Protein AF-B1C7K6-F1 (afdb_monomer)

Mean predicted aligned error: 10.26 Å

Radius of gyration: 18.02 Å; Cα contacts (8 Å, |Δi|>4): 18; chains: 1; bounding box: 31×22×58 Å

Sequence (62 aa):
MFIIDRKKIGRPTNNPRSEKIGFRMSKKEIEDIQKCADAMNTKRVNAVIEGISLLKEKLKIK

Nearest PDB structures (foldseek):
  2ba3-assembly1_B  TM=6.738E-01  e=1.066E+00  Plasmid R64
  8uk9-assembly1_A  TM=5.944E-01  e=2.697E+00  Tequatrovirus T4
  7vp3-assembly2_G  TM=5.814E-01  e=4.141E+00  Arabidopsis thaliana

Organism: NCBI:txid445971

pLDDT: mean 80.58, std 15.92, range [36.0, 96.0]

Structure (mmCIF, N/CA/C/O backbone):
data_AF-B1C7K6-F1
#
_entry.id   AF-B1C7K6-F1
#
loop_
_atom_site.group_PDB
_atom_site.id
_atom_site.type_symbol
_atom_site.label_atom_id
_atom_site.label_alt_id
_atom_site.label_comp_id
_atom_site.label_asym_id
_atom_site.label_entity_id
_atom_site.label_seq_id
_atom_site.pdbx_PDB_ins_code
_atom_site.Cartn_x
_atom_site.Cartn_y
_atom_site.Cartn_z
_atom_site.occupancy
_atom_site.B_iso_or_equiv
_atom_site.auth_seq_id
_atom_site.auth_comp_id
_atom_site.auth_asym_id
_atom_site.auth_atom_id
_atom_site.pdbx_PDB_model_num
ATOM 1 N N . MET A 1 1 ? -10.484 4.303 -51.497 1.00 36.00 1 MET A N 1
ATOM 2 C CA . MET A 1 1 ? -9.323 4.660 -50.654 1.00 36.00 1 MET A CA 1
ATOM 3 C C . MET A 1 1 ? -9.766 4.538 -49.200 1.00 36.00 1 MET A C 1
ATOM 5 O O . MET A 1 1 ? -10.439 5.432 -48.711 1.00 36.00 1 MET A O 1
ATOM 9 N N . PHE A 1 2 ? -9.525 3.400 -48.545 1.00 40.94 2 PHE A N 1
ATOM 10 C CA . PHE A 1 2 ? -9.892 3.229 -47.134 1.00 40.94 2 PHE A CA 1
ATOM 11 C C . PHE A 1 2 ? -8.740 3.729 -46.264 1.00 40.94 2 PHE A C 1
ATOM 13 O O . PHE A 1 2 ? -7.633 3.198 -46.333 1.00 40.94 2 PHE A O 1
ATOM 20 N N . ILE A 1 3 ? -8.993 4.776 -45.479 1.00 49.66 3 ILE A N 1
ATOM 21 C CA . ILE A 1 3 ? -8.051 5.273 -44.476 1.00 49.66 3 ILE A CA 1
ATOM 22 C C . ILE A 1 3 ? -8.115 4.296 -43.300 1.00 49.66 3 ILE A C 1
ATOM 24 O O . ILE A 1 3 ? -9.074 4.290 -42.533 1.00 49.66 3 ILE A O 1
ATOM 28 N N . ILE A 1 4 ? -7.120 3.416 -43.203 1.00 55.09 4 ILE A N 1
ATOM 29 C CA . ILE A 1 4 ? -6.968 2.505 -42.068 1.00 55.09 4 ILE A CA 1
ATOM 30 C C . ILE A 1 4 ? -6.289 3.304 -40.955 1.00 55.09 4 ILE A C 1
ATOM 32 O O . ILE A 1 4 ? -5.063 3.427 -40.930 1.00 55.09 4 ILE A O 1
ATOM 36 N N . ASP A 1 5 ? -7.089 3.876 -40.055 1.00 56.16 5 ASP A N 1
ATOM 37 C CA . ASP A 1 5 ? -6.597 4.477 -38.818 1.00 56.16 5 ASP A CA 1
ATOM 38 C C . ASP A 1 5 ? -5.935 3.369 -37.982 1.00 56.16 5 ASP A C 1
ATOM 40 O O . ASP A 1 5 ? -6.596 2.472 -37.451 1.00 56.16 5 ASP A O 1
ATOM 44 N N . ARG A 1 6 ? -4.597 3.339 -37.961 1.00 51.50 6 ARG A N 1
ATOM 45 C CA . ARG A 1 6 ? -3.824 2.310 -37.253 1.00 51.50 6 ARG A CA 1
ATOM 46 C C . ARG A 1 6 ? -3.897 2.549 -35.744 1.00 51.50 6 ARG A C 1
ATOM 48 O O . ARG A 1 6 ? -2.913 2.947 -35.120 1.00 51.50 6 ARG A O 1
ATOM 55 N N . LYS A 1 7 ? -5.039 2.238 -35.130 1.00 57.12 7 LYS A N 1
ATOM 56 C CA . LYS A 1 7 ? -5.139 2.059 -33.679 1.00 57.12 7 LYS A CA 1
ATOM 57 C C . LYS A 1 7 ? -4.146 0.961 -33.297 1.00 57.12 7 LYS A C 1
ATOM 59 O O . LYS A 1 7 ? -4.277 -0.171 -33.753 1.00 57.12 7 LYS A O 1
ATOM 64 N N . LYS A 1 8 ? -3.110 1.288 -32.517 1.00 56.69 8 LYS A N 1
ATOM 65 C CA . LYS A 1 8 ? -2.140 0.302 -32.012 1.00 56.69 8 LYS A CA 1
ATOM 66 C C . LYS A 1 8 ? -2.906 -0.744 -31.194 1.00 56.69 8 LYS A C 1
ATOM 68 O O . LYS A 1 8 ? -3.253 -0.485 -30.044 1.00 56.69 8 LYS A O 1
ATOM 73 N N . ILE A 1 9 ? -3.205 -1.898 -31.790 1.00 56.75 9 ILE A N 1
ATOM 74 C CA . ILE A 1 9 ? -3.863 -3.014 -31.105 1.00 56.75 9 ILE A CA 1
ATOM 75 C C . ILE A 1 9 ? -2.816 -3.660 -30.191 1.00 56.75 9 ILE A C 1
ATOM 77 O O . ILE A 1 9 ? -2.135 -4.611 -30.559 1.00 56.75 9 ILE A O 1
ATOM 81 N N . GLY A 1 10 ? -2.632 -3.092 -28.998 1.00 69.12 10 GLY A N 1
ATOM 82 C CA . GLY A 1 10 ? -2.099 -3.853 -27.868 1.00 69.12 10 GLY A CA 1
ATOM 83 C C . GLY A 1 10 ? -3.107 -4.925 -27.432 1.00 69.12 10 GLY A C 1
ATOM 84 O O . GLY A 1 10 ? -4.233 -4.955 -27.927 1.00 69.12 10 GLY A O 1
ATOM 85 N N . ARG A 1 11 ? -2.736 -5.795 -26.482 1.00 59.91 11 ARG A N 1
ATOM 86 C CA . ARG A 1 11 ? -3.663 -6.786 -25.903 1.00 59.91 11 ARG A CA 1
ATOM 87 C C . ARG A 1 11 ? -4.890 -6.049 -25.339 1.00 59.91 11 ARG A C 1
ATOM 89 O O . ARG A 1 11 ? -4.709 -5.297 -24.374 1.00 59.91 11 ARG A O 1
ATOM 96 N N . PRO A 1 12 ? -6.103 -6.222 -25.904 1.00 58.12 12 PRO A N 1
ATOM 97 C CA . PRO A 1 12 ? -7.290 -5.555 -25.388 1.00 58.12 12 PRO A CA 1
ATOM 98 C C . PRO A 1 12 ? -7.472 -5.994 -23.937 1.00 58.12 12 PRO A C 1
ATOM 100 O O . PRO A 1 12 ? -7.699 -7.165 -23.645 1.00 58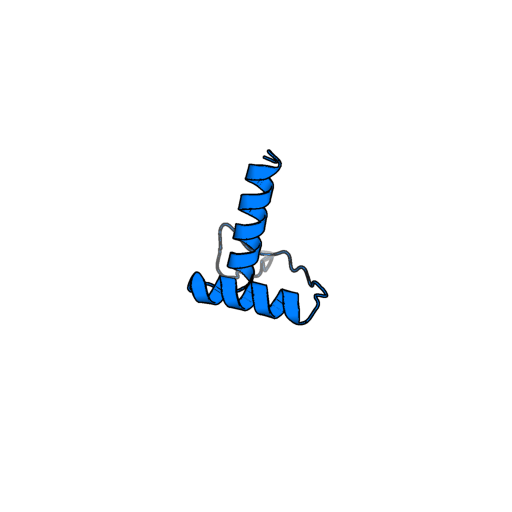.12 12 PRO A O 1
ATOM 103 N N . THR A 1 13 ? -7.256 -5.057 -23.021 1.00 66.44 13 THR A N 1
ATOM 104 C CA . THR A 1 13 ? -7.364 -5.276 -21.581 1.00 66.44 13 THR A CA 1
ATOM 105 C C . THR A 1 13 ? -8.411 -4.303 -21.086 1.00 66.44 13 THR A C 1
ATOM 107 O O . THR A 1 13 ? -8.290 -3.108 -21.335 1.00 66.44 13 THR A O 1
ATOM 110 N N . ASN A 1 14 ? -9.439 -4.812 -20.408 1.00 67.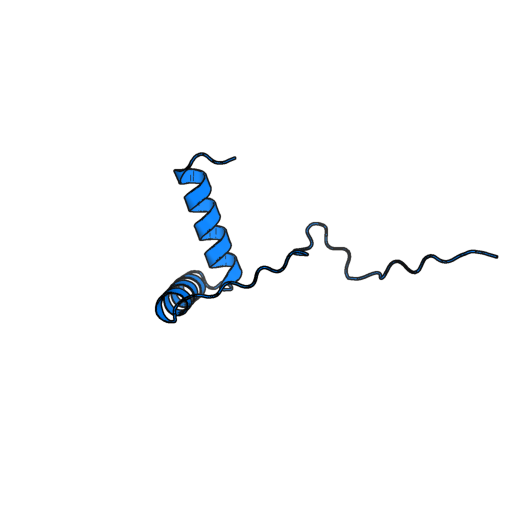75 14 ASN A N 1
ATOM 111 C CA . ASN A 1 14 ? -10.591 -4.003 -20.004 1.00 67.75 14 ASN A CA 1
ATOM 112 C C . ASN A 1 14 ? -10.262 -2.992 -18.886 1.00 67.75 14 ASN A C 1
ATOM 114 O O . ASN A 1 14 ? -11.012 -2.052 -18.667 1.00 67.75 14 ASN A O 1
ATOM 118 N N . ASN A 1 15 ? -9.135 -3.177 -18.187 1.00 64.88 15 ASN A N 1
ATOM 119 C CA . ASN A 1 15 ? -8.654 -2.273 -17.143 1.00 64.88 15 ASN A CA 1
ATOM 120 C C . ASN A 1 15 ? -7.140 -2.022 -17.292 1.00 64.88 15 ASN A C 1
ATOM 122 O O . ASN A 1 15 ? -6.330 -2.630 -16.581 1.00 64.88 15 ASN A O 1
ATOM 126 N N . PRO A 1 16 ? -6.718 -1.212 -18.278 1.00 68.50 16 PRO A N 1
ATOM 127 C CA . PRO A 1 16 ? -5.311 -0.906 -18.458 1.00 68.50 16 PRO A CA 1
ATOM 128 C C . PRO A 1 16 ? -4.825 -0.041 -17.286 1.00 68.50 16 PRO A C 1
ATOM 130 O O . PRO A 1 16 ? -5.329 1.054 -17.064 1.00 68.50 16 PRO A O 1
ATOM 133 N N . ARG A 1 17 ? -3.801 -0.501 -16.553 1.00 70.94 17 ARG A N 1
ATOM 134 C CA . ARG A 1 17 ? -3.036 0.351 -15.622 1.00 70.94 17 ARG A CA 1
ATOM 135 C C . ARG A 1 17 ? -2.166 1.311 -16.448 1.00 70.94 17 ARG A C 1
ATOM 137 O O . ARG A 1 17 ? -0.979 1.061 -16.642 1.00 70.94 17 ARG A O 1
ATOM 144 N N . SER A 1 18 ? -2.793 2.331 -17.033 1.00 71.06 18 SER A N 1
ATOM 145 C CA . SER A 1 18 ? -2.179 3.273 -17.979 1.00 71.06 18 SER A CA 1
ATOM 146 C C . SER A 1 18 ? -1.375 4.373 -17.296 1.00 71.06 18 SER A C 1
ATOM 148 O O . SER A 1 18 ? -0.446 4.910 -17.897 1.00 71.06 18 SER A O 1
ATOM 150 N N . GLU A 1 19 ? -1.702 4.691 -16.046 1.00 74.62 19 GLU A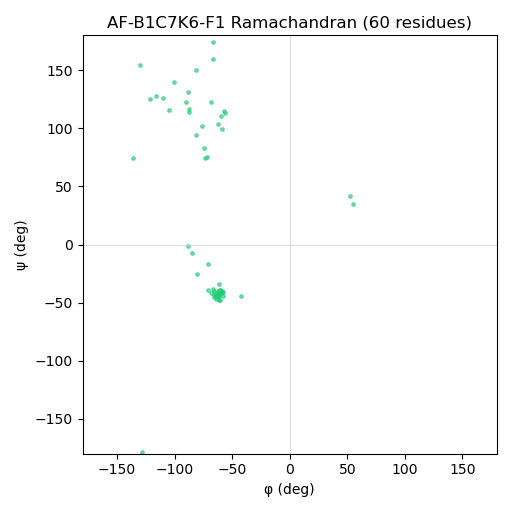 N 1
ATOM 151 C CA . GLU A 1 19 ? -1.026 5.745 -15.300 1.00 74.62 19 GLU A CA 1
ATOM 152 C C . GLU A 1 19 ? 0.198 5.208 -14.563 1.00 74.62 19 GLU A C 1
ATOM 154 O O . GLU A 1 19 ? 0.156 4.181 -13.880 1.00 74.62 19 GLU A O 1
ATOM 159 N N . LYS A 1 20 ? 1.320 5.912 -14.723 1.00 76.25 20 LYS A N 1
ATOM 160 C CA . LYS A 1 20 ? 2.562 5.640 -14.005 1.00 76.25 20 LYS A CA 1
ATOM 161 C C . LYS A 1 20 ? 2.794 6.762 -13.016 1.00 76.25 20 LYS A C 1
ATOM 163 O O . LYS A 1 20 ? 2.876 7.920 -13.410 1.00 76.25 20 LYS A O 1
ATOM 168 N N . ILE A 1 21 ? 2.978 6.396 -11.755 1.00 76.81 21 ILE A N 1
ATOM 169 C CA . ILE A 1 21 ? 3.395 7.327 -10.712 1.00 76.81 21 ILE A CA 1
ATOM 170 C C . ILE A 1 21 ? 4.763 6.875 -10.205 1.00 76.81 21 ILE A C 1
ATOM 172 O O . ILE A 1 21 ? 4.960 5.702 -9.883 1.00 76.81 21 ILE A O 1
ATOM 176 N N . GLY A 1 22 ? 5.721 7.801 -10.185 1.00 77.81 22 GLY A N 1
ATOM 177 C CA . GLY A 1 22 ? 7.047 7.593 -9.613 1.00 77.81 22 GLY A CA 1
ATOM 178 C C . GLY A 1 22 ? 7.146 8.303 -8.272 1.00 77.81 22 GLY A C 1
ATOM 179 O O . GLY A 1 22 ? 7.085 9.528 -8.225 1.00 77.81 22 GLY A O 1
ATOM 180 N N . PHE A 1 23 ? 7.316 7.548 -7.190 1.00 79.81 23 PHE A N 1
ATOM 181 C CA . PHE A 1 23 ? 7.503 8.105 -5.853 1.00 79.81 23 PHE A CA 1
ATOM 182 C C . PHE A 1 23 ? 8.978 8.080 -5.464 1.00 79.81 23 PHE A C 1
ATOM 184 O O . PHE A 1 23 ? 9.681 7.099 -5.718 1.00 79.81 23 PHE A O 1
ATOM 191 N N . ARG A 1 24 ? 9.437 9.146 -4.806 1.00 83.06 24 ARG A N 1
ATOM 192 C CA . ARG A 1 24 ? 10.678 9.111 -4.032 1.00 83.06 24 ARG A CA 1
ATOM 193 C C . ARG A 1 24 ? 10.322 8.701 -2.615 1.00 83.06 24 ARG A C 1
ATOM 195 O O . ARG A 1 24 ? 9.505 9.354 -1.981 1.00 83.06 24 ARG A O 1
ATOM 202 N N . MET A 1 25 ? 10.930 7.618 -2.162 1.00 84.19 25 MET A N 1
ATOM 203 C CA . MET A 1 25 ? 10.730 7.066 -0.830 1.00 84.19 25 MET A CA 1
ATOM 204 C C . MET A 1 25 ? 12.087 6.825 -0.186 1.00 84.19 25 MET A C 1
ATOM 206 O O . MET A 1 25 ? 13.099 6.632 -0.870 1.00 84.19 25 MET A O 1
ATOM 210 N N . SER A 1 26 ? 12.105 6.845 1.136 1.00 91.50 26 SER A N 1
ATOM 211 C CA . SER A 1 26 ? 13.257 6.435 1.920 1.00 91.50 26 SER A CA 1
ATOM 212 C C . SER A 1 26 ? 13.520 4.935 1.760 1.00 91.50 26 SER A C 1
ATOM 214 O O . SER A 1 26 ? 12.644 4.146 1.396 1.00 91.50 26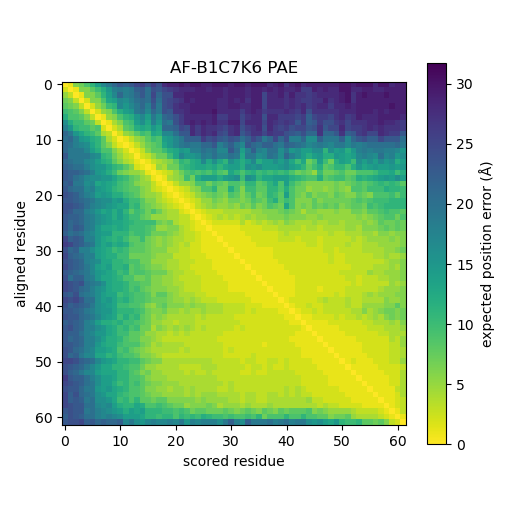 SER A O 1
ATOM 216 N N . LYS A 1 27 ? 14.751 4.516 2.065 1.00 91.62 27 LYS A N 1
ATOM 217 C CA . LYS A 1 27 ? 15.143 3.104 1.980 1.00 91.62 27 LYS A CA 1
ATOM 218 C C . LYS A 1 27 ? 14.270 2.209 2.871 1.00 91.62 27 LYS A C 1
ATOM 220 O O . LYS A 1 27 ? 13.861 1.141 2.432 1.00 91.62 27 LYS A O 1
ATOM 225 N N . LYS A 1 28 ? 13.936 2.689 4.075 1.00 93.12 28 LYS A N 1
ATOM 226 C CA . LYS A 1 28 ? 13.073 1.976 5.029 1.00 93.12 28 LYS A CA 1
ATOM 227 C C . LYS A 1 28 ? 11.668 1.747 4.473 1.00 93.12 28 LYS A C 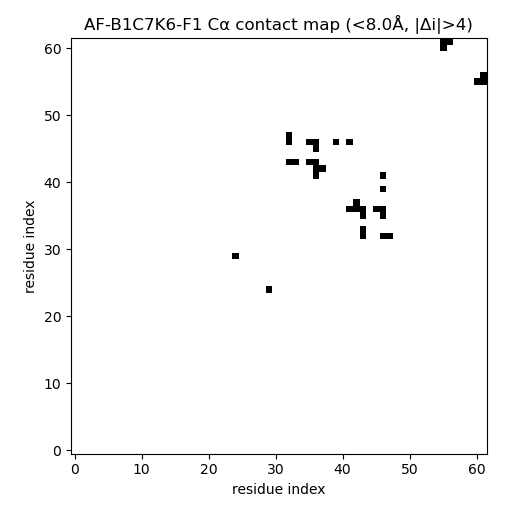1
ATOM 229 O O . LYS A 1 28 ? 11.183 0.628 4.514 1.00 93.12 28 LYS A O 1
ATOM 234 N N . GLU A 1 29 ? 11.054 2.770 3.879 1.00 88.56 29 GLU A N 1
ATOM 235 C CA . GLU A 1 29 ? 9.712 2.643 3.289 1.00 88.56 29 GLU A CA 1
ATOM 236 C C . GLU A 1 29 ? 9.681 1.619 2.149 1.00 88.56 29 GLU A C 1
ATOM 238 O O . GLU A 1 29 ? 8.759 0.811 2.069 1.00 88.56 29 GLU A O 1
ATOM 243 N N . ILE A 1 30 ? 10.705 1.598 1.285 1.00 91.19 30 ILE A N 1
ATOM 244 C CA . ILE A 1 30 ? 10.793 0.582 0.225 1.00 91.19 30 ILE A CA 1
ATOM 245 C C . ILE A 1 30 ? 10.985 -0.821 0.806 1.00 91.19 30 ILE A C 1
ATOM 247 O O . ILE A 1 30 ? 10.391 -1.770 0.291 1.00 91.19 30 ILE A O 1
ATOM 251 N N . GLU A 1 31 ? 11.795 -0.966 1.854 1.00 94.56 31 GLU A N 1
ATOM 252 C CA . GLU A 1 31 ? 11.977 -2.243 2.550 1.00 94.56 31 GLU A CA 1
ATOM 253 C C . GLU A 1 31 ? 10.672 -2.731 3.186 1.00 94.56 31 GLU A C 1
ATOM 255 O O . GLU A 1 31 ? 10.338 -3.905 3.051 1.00 94.56 31 GLU A O 1
ATOM 260 N N . ASP A 1 32 ? 9.900 -1.848 3.814 1.00 93.50 32 ASP A N 1
ATOM 261 C CA . ASP A 1 32 ? 8.622 -2.213 4.427 1.00 93.50 32 ASP A CA 1
ATOM 262 C C . ASP A 1 32 ? 7.576 -2.591 3.370 1.00 93.50 32 ASP A C 1
ATOM 264 O O . ASP A 1 32 ? 6.914 -3.620 3.500 1.00 93.50 32 ASP A O 1
ATOM 268 N N . ILE A 1 33 ? 7.493 -1.850 2.257 1.00 92.00 33 ILE A N 1
ATOM 269 C CA . ILE A 1 33 ? 6.640 -2.224 1.115 1.00 92.00 33 ILE A CA 1
ATOM 270 C C . ILE A 1 33 ? 7.046 -3.593 0.559 1.00 92.00 33 ILE A C 1
ATOM 272 O O . ILE A 1 33 ? 6.178 -4.397 0.213 1.00 92.00 33 ILE A O 1
ATOM 276 N N . GLN A 1 34 ? 8.349 -3.868 0.454 1.00 92.75 34 GLN A N 1
ATOM 277 C CA . GLN A 1 34 ? 8.850 -5.160 -0.009 1.00 92.75 34 GLN A CA 1
ATOM 278 C C . GLN A 1 34 ? 8.463 -6.282 0.960 1.00 92.75 34 GLN A C 1
ATOM 280 O O . GLN A 1 34 ? 7.909 -7.275 0.505 1.00 92.75 34 GLN A O 1
ATOM 285 N N . LYS A 1 35 ? 8.655 -6.106 2.273 1.00 95.00 35 LYS A N 1
ATOM 286 C CA . LYS A 1 35 ? 8.254 -7.095 3.289 1.00 95.00 35 LYS A CA 1
ATOM 287 C C . LYS A 1 35 ? 6.760 -7.404 3.232 1.00 95.00 35 LYS A C 1
ATOM 289 O O . LYS A 1 35 ? 6.382 -8.570 3.280 1.00 95.00 35 LYS A O 1
ATOM 294 N N . CYS A 1 36 ? 5.915 -6.382 3.095 1.00 94.25 36 CYS A N 1
ATOM 295 C CA . CYS A 1 36 ? 4.473 -6.571 2.937 1.00 94.25 36 CYS A CA 1
ATOM 296 C C . CYS A 1 36 ? 4.150 -7.342 1.653 1.00 94.25 36 CYS A C 1
ATOM 298 O O . CYS A 1 36 ? 3.350 -8.272 1.672 1.00 94.25 36 CYS A O 1
ATOM 300 N N . ALA A 1 37 ? 4.797 -6.992 0.540 1.00 94.44 37 ALA A N 1
ATOM 301 C CA . ALA A 1 37 ? 4.607 -7.684 -0.728 1.00 94.44 37 ALA A CA 1
ATOM 302 C C . ALA A 1 37 ? 5.030 -9.160 -0.656 1.00 94.44 37 ALA A C 1
ATOM 304 O O . ALA A 1 37 ? 4.289 -10.013 -1.141 1.00 94.44 37 ALA A O 1
ATOM 305 N N . ASP A 1 38 ? 6.158 -9.455 -0.005 1.00 96.00 38 ASP A N 1
ATOM 306 C CA . ASP A 1 38 ? 6.662 -10.815 0.201 1.00 96.00 38 ASP A CA 1
ATOM 307 C C . ASP A 1 38 ? 5.730 -11.632 1.096 1.00 96.00 38 ASP A C 1
ATOM 309 O O . ASP A 1 38 ? 5.365 -12.751 0.740 1.00 96.00 38 ASP A O 1
ATOM 313 N N . ALA A 1 39 ? 5.268 -11.054 2.209 1.00 95.69 39 ALA A N 1
ATOM 314 C CA . ALA A 1 39 ? 4.312 -11.699 3.109 1.00 95.69 39 ALA A CA 1
ATOM 315 C C . ALA A 1 39 ? 2.973 -12.006 2.417 1.00 95.69 39 ALA A C 1
ATOM 317 O O . ALA A 1 39 ? 2.343 -13.023 2.695 1.00 95.69 39 ALA A O 1
ATOM 318 N N . MET A 1 40 ? 2.552 -11.146 1.488 1.00 91.38 40 MET A N 1
ATOM 319 C CA . MET A 1 40 ? 1.341 -11.339 0.688 1.00 91.38 40 MET A CA 1
ATOM 320 C C . MET A 1 40 ? 1.575 -12.206 -0.558 1.00 91.38 40 MET A C 1
ATOM 322 O O . MET A 1 40 ? 0.618 -12.532 -1.254 1.00 91.38 40 MET A O 1
ATOM 326 N N . ASN A 1 41 ? 2.826 -12.562 -0.867 1.00 93.38 41 ASN A N 1
ATOM 327 C CA . ASN A 1 41 ? 3.228 -13.236 -2.101 1.00 93.38 41 ASN A CA 1
ATOM 328 C C . ASN A 1 41 ? 2.725 -12.503 -3.367 1.00 93.38 41 ASN A C 1
ATOM 330 O O . ASN A 1 41 ? 2.221 -13.094 -4.325 1.00 93.38 41 ASN A O 1
ATOM 334 N N . THR A 1 42 ? 2.816 -11.168 -3.355 1.00 92.00 42 THR A N 1
ATOM 335 C CA . THR A 1 42 ? 2.392 -10.293 -4.456 1.00 92.00 42 THR A CA 1
ATOM 336 C C . THR A 1 42 ? 3.493 -9.307 -4.860 1.00 92.00 42 THR A C 1
ATOM 338 O O . THR A 1 42 ? 4.605 -9.310 -4.343 1.00 92.00 42 THR A O 1
ATOM 341 N N . LYS A 1 43 ? 3.210 -8.438 -5.837 1.0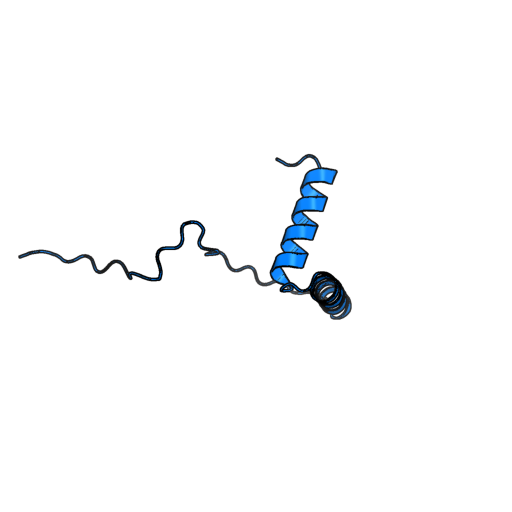0 90.31 43 LYS A N 1
ATOM 342 C CA . LYS A 1 43 ? 4.128 -7.361 -6.239 1.00 90.31 43 LYS A CA 1
ATOM 343 C C . LYS A 1 43 ? 3.992 -6.166 -5.294 1.00 90.31 43 LYS A C 1
ATOM 345 O O . LYS A 1 43 ? 2.879 -5.840 -4.896 1.00 90.31 43 LYS A O 1
ATOM 350 N N . ARG A 1 44 ? 5.080 -5.407 -5.092 1.00 89.19 44 ARG A N 1
ATOM 351 C CA . ARG A 1 44 ? 5.101 -4.121 -4.348 1.00 89.19 44 ARG A CA 1
ATOM 352 C C . ARG A 1 44 ? 3.912 -3.210 -4.658 1.00 89.19 44 ARG A C 1
ATOM 354 O O . ARG A 1 44 ? 3.300 -2.655 -3.758 1.00 89.19 44 ARG A O 1
ATOM 361 N N . VAL A 1 45 ? 3.564 -3.087 -5.942 1.00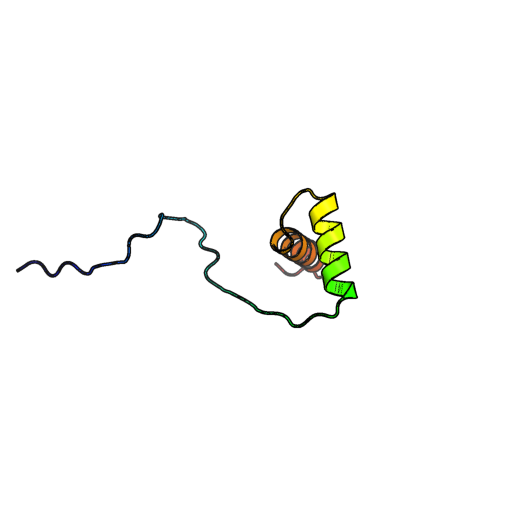 88.38 45 VAL A N 1
ATOM 362 C CA . VAL A 1 45 ? 2.439 -2.254 -6.399 1.00 88.38 45 VAL A CA 1
ATOM 363 C C . VAL A 1 45 ? 1.107 -2.718 -5.804 1.00 88.38 45 VAL A C 1
ATOM 365 O O . VAL A 1 45 ? 0.294 -1.883 -5.434 1.00 88.38 45 VAL A O 1
ATOM 368 N N . ASN A 1 46 ? 0.877 -4.027 -5.692 1.00 89.62 46 ASN A N 1
ATOM 369 C CA . ASN A 1 46 ? -0.358 -4.547 -5.110 1.00 89.62 46 ASN A CA 1
ATOM 370 C C . ASN A 1 46 ? -0.396 -4.309 -3.596 1.00 89.62 46 ASN A C 1
ATOM 372 O O . ASN A 1 46 ? -1.433 -3.891 -3.105 1.00 89.62 46 ASN A O 1
ATOM 376 N N . ALA A 1 47 ? 0.730 -4.462 -2.890 1.00 92.50 47 ALA A N 1
ATOM 377 C CA . ALA A 1 47 ? 0.817 -4.115 -1.469 1.00 92.50 47 ALA A CA 1
ATOM 378 C C . ALA A 1 47 ? 0.494 -2.629 -1.212 1.00 92.50 47 ALA A C 1
ATOM 380 O O . ALA A 1 47 ? -0.235 -2.303 -0.280 1.00 92.50 47 ALA A O 1
ATOM 381 N N . VAL A 1 48 ? 0.969 -1.722 -2.077 1.00 90.88 48 VAL A N 1
ATOM 382 C CA . VAL A 1 48 ? 0.625 -0.289 -1.997 1.00 90.88 48 VAL A CA 1
ATOM 383 C C . VAL A 1 48 ? -0.864 -0.049 -2.271 1.00 90.88 48 VAL A C 1
ATOM 385 O O . VAL A 1 48 ? -1.493 0.725 -1.555 1.00 90.88 48 VAL A O 1
ATOM 388 N N . ILE A 1 49 ? -1.445 -0.709 -3.279 1.00 90.69 49 ILE A N 1
ATOM 389 C CA . ILE A 1 49 ? -2.877 -0.581 -3.600 1.00 90.69 49 ILE A CA 1
ATOM 390 C C . ILE A 1 49 ? -3.750 -1.080 -2.441 1.00 90.69 49 ILE A C 1
ATOM 392 O O . ILE A 1 49 ? -4.704 -0.399 -2.076 1.00 90.69 49 ILE A O 1
ATOM 396 N N . GLU A 1 50 ? -3.405 -2.218 -1.841 1.00 92.56 50 GLU A N 1
ATOM 397 C CA . GLU A 1 50 ? -4.090 -2.763 -0.662 1.00 92.56 50 GLU A CA 1
ATOM 398 C C . GLU A 1 50 ? -3.993 -1.809 0.533 1.00 92.56 50 GLU A C 1
ATOM 400 O O . GLU A 1 50 ? -5.001 -1.492 1.162 1.00 92.56 50 GLU A O 1
ATOM 405 N N . GLY A 1 51 ? -2.812 -1.231 0.779 1.00 92.12 51 GLY A N 1
ATOM 406 C CA . GLY A 1 51 ? -2.640 -0.190 1.795 1.00 92.12 51 GLY A CA 1
ATOM 407 C C . GLY A 1 51 ? -3.535 1.032 1.558 1.00 92.12 5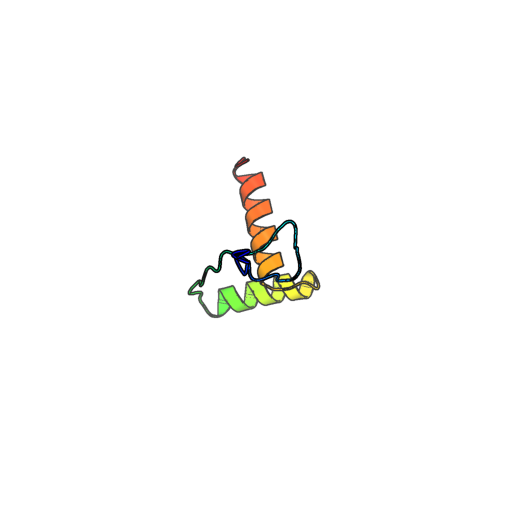1 GLY A C 1
ATOM 408 O O . GLY A 1 51 ? -4.144 1.547 2.496 1.00 92.12 51 GLY A O 1
ATOM 409 N N . ILE A 1 52 ? -3.678 1.474 0.304 1.00 91.44 52 ILE A N 1
ATOM 410 C CA . ILE A 1 52 ? -4.599 2.560 -0.062 1.00 91.44 52 ILE A CA 1
ATOM 411 C C . ILE A 1 52 ? -6.059 2.136 0.139 1.00 91.44 52 ILE A C 1
ATOM 413 O O . ILE A 1 52 ? -6.855 2.954 0.592 1.00 91.44 52 ILE A O 1
ATOM 417 N N . SER A 1 53 ? -6.422 0.886 -0.160 1.00 91.31 53 SER A N 1
ATOM 418 C CA . SER A 1 53 ? -7.776 0.365 0.066 1.00 91.31 53 SER A CA 1
ATOM 419 C C . SER A 1 53 ? -8.146 0.401 1.550 1.00 91.31 53 SER A C 1
ATOM 421 O O . SER A 1 53 ? -9.168 0.978 1.916 1.00 91.31 53 SER A O 1
ATOM 423 N N . LEU A 1 54 ? -7.256 -0.086 2.420 1.00 93.38 54 LEU A N 1
ATOM 424 C CA . LEU A 1 54 ? -7.429 -0.019 3.876 1.00 93.38 54 LEU A CA 1
ATOM 425 C C . LEU A 1 54 ? -7.526 1.429 4.380 1.00 93.38 54 LEU A C 1
ATOM 427 O O . LEU A 1 54 ? -8.338 1.742 5.253 1.00 93.38 54 LEU A O 1
ATOM 431 N N . LEU A 1 55 ? -6.726 2.343 3.818 1.00 93.56 55 LEU A N 1
ATOM 432 C CA . LEU A 1 55 ? -6.823 3.771 4.130 1.00 93.56 55 LEU A CA 1
ATOM 433 C C . LEU A 1 55 ? -8.163 4.362 3.681 1.00 93.56 55 LEU A C 1
ATOM 435 O O . LEU A 1 55 ? -8.756 5.127 4.436 1.00 93.56 55 LEU A O 1
ATOM 439 N N . LYS A 1 56 ? -8.667 4.002 2.496 1.00 92.88 56 LYS A N 1
ATOM 440 C CA . LYS A 1 56 ? -9.981 4.442 2.007 1.00 92.88 56 LYS A CA 1
ATOM 441 C C . LYS A 1 56 ? -11.109 3.970 2.914 1.00 92.88 56 LYS A C 1
ATOM 443 O O . LYS A 1 56 ? -11.963 4.781 3.264 1.00 92.88 56 LYS A O 1
ATOM 448 N N . GLU A 1 57 ? -11.083 2.712 3.347 1.00 94.50 57 GLU A N 1
ATOM 449 C CA . GLU A 1 57 ? -12.052 2.167 4.304 1.00 94.50 57 GLU A CA 1
ATOM 450 C C . GLU A 1 57 ? -12.007 2.925 5.633 1.00 94.50 57 GLU A C 1
ATOM 452 O O . GLU A 1 57 ? -13.036 3.389 6.129 1.00 94.50 57 GLU A O 1
ATOM 457 N N . LYS A 1 58 ? -10.800 3.143 6.169 1.00 94.69 58 LYS A N 1
ATOM 458 C CA . LYS A 1 58 ? -10.591 3.881 7.420 1.00 94.69 58 LYS A CA 1
ATOM 459 C C . LYS A 1 58 ? -11.061 5.336 7.330 1.00 94.69 58 LYS A C 1
ATOM 461 O O . LYS A 1 58 ? -11.634 5.857 8.284 1.00 94.69 58 LYS A O 1
ATOM 466 N N . LEU A 1 59 ? -10.809 5.992 6.200 1.00 94.75 59 LEU A N 1
ATOM 467 C CA . LEU A 1 59 ? -11.155 7.394 5.954 1.00 94.75 59 LEU A CA 1
ATOM 468 C C . LEU A 1 59 ? -12.571 7.576 5.381 1.00 94.75 59 LEU A C 1
ATOM 470 O O . LEU A 1 59 ? -12.993 8.712 5.176 1.00 94.75 59 LEU A O 1
ATOM 474 N N . LYS A 1 60 ? -13.315 6.486 5.138 1.00 91.44 60 LYS A N 1
ATOM 475 C CA . LYS A 1 60 ? -14.647 6.477 4.503 1.00 91.44 60 LYS A CA 1
ATOM 476 C C . LYS A 1 60 ? -14.677 7.171 3.132 1.00 91.44 60 LYS A C 1
ATOM 478 O O . LYS A 1 60 ? -15.673 7.792 2.764 1.00 91.44 60 LYS A O 1
ATOM 483 N N . ILE A 1 61 ? -13.589 7.054 2.374 1.00 86.69 61 ILE A N 1
ATOM 484 C CA . ILE A 1 61 ? -13.472 7.587 1.013 1.00 86.69 61 ILE A CA 1
ATOM 485 C C . ILE A 1 61 ? -14.004 6.520 0.046 1.00 86.69 61 ILE A C 1
ATOM 487 O O . ILE A 1 61 ? -13.412 5.446 -0.054 1.00 86.69 61 ILE A O 1
ATOM 491 N N . LYS A 1 62 ? -15.123 6.811 -0.632 1.00 65.19 62 LYS A N 1
ATOM 492 C CA . LYS A 1 62 ? -15.709 5.953 -1.680 1.00 65.19 62 LYS A CA 1
ATOM 493 C C . LYS A 1 62 ? -14.964 6.110 -3.003 1.00 65.19 62 LYS A C 1
ATOM 495 O O . LYS A 1 62 ? -14.754 7.270 -3.416 1.00 65.19 62 LYS A O 1
#

Secondary structure (DSSP, 8-state):
-------------SS----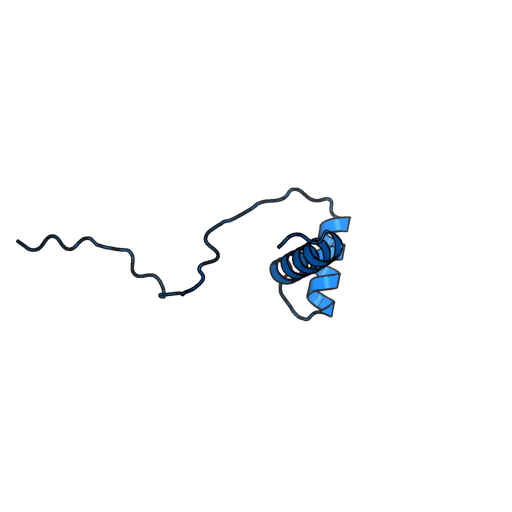-------HHHHHHHHHHHHHTTS-HHHHHHHHHHHHHHHHT--

Foldseek 3Di:
DDDPPCPPDDPDDVDDPPDDDDDDDDPVVVVVLVVQCVVVVHDSVVSVVVVVVVVCVVVVPD

Solvent-accessible surface area (backbone atoms only — not comparable to full-atom values): 4145 Å² total; per-residue (Å²): 137,85,85,77,78,81,72,81,81,63,84,93,57,99,76,70,86,77,80,83,85,88,80,91,73,56,73,66,57,53,50,51,40,44,51,50,5,58,76,67,73,51,52,49,69,53,42,52,52,51,52,49,50,55,47,26,62,74,69,70,57,131